Protein AF-R6RCB8-F1 (afdb_monomer_lite)

Sequence (125 aa):
MKTTIGEVLSYFDNQVPNQYSDEEKIRWLNEIEAQIYNDIIKTHRDADKIAFNGYSSDTDINTQMIVPLEYSELYRFWLEKSVHYANGEIDRMNNAMTMFQSYYDNFYAAYNRAHRPIGVHGYRL

pLDDT: mean 93.4, std 11.94, range [35.97, 98.5]

Radius of gyration: 15.23 Å; chains: 1; bounding box: 36×36×36 Å

Secondary structure (DSSP, 8-state):
-EEEHHHHHHHHHHHS-----HHHHHHHHHHHHHHHIIIIITTBTTGGGS------TTS-TTPEEEEEGGGTHHHHHHHHHHHHHHTT-HHHHHHHHHHHHHHHHHHHHHHHHHS-BSS------

Structure (mmCIF, N/CA/C/O backbone):
data_AF-R6RCB8-F1
#
_entry.id   AF-R6RCB8-F1
#
loop_
_atom_site.group_PDB
_atom_site.id
_atom_site.type_symbol
_atom_site.label_atom_id
_atom_site.label_alt_id
_atom_site.label_comp_id
_atom_site.label_asym_id
_atom_site.label_entity_id
_atom_site.label_seq_id
_atom_site.pdbx_PDB_ins_code
_atom_site.Cartn_x
_atom_site.Cartn_y
_atom_site.Cartn_z
_atom_site.occupancy
_atom_site.B_iso_or_equiv
_atom_site.auth_seq_id
_atom_site.auth_comp_id
_atom_site.auth_asym_id
_atom_site.auth_atom_id
_atom_site.pdbx_PDB_model_num
ATOM 1 N N . MET A 1 1 ? 7.270 -14.695 -3.759 1.00 74.31 1 MET A N 1
ATOM 2 C CA . MET A 1 1 ? 5.826 -14.934 -3.502 1.00 74.31 1 MET A CA 1
ATOM 3 C C . MET A 1 1 ? 5.162 -13.571 -3.339 1.00 74.31 1 MET A C 1
ATOM 5 O O . MET A 1 1 ? 5.873 -12.634 -2.996 1.00 74.31 1 MET A O 1
ATOM 9 N N . LYS A 1 2 ? 3.869 -13.415 -3.633 1.00 86.94 2 LYS A N 1
ATOM 10 C CA . LYS A 1 2 ? 3.142 -12.148 -3.435 1.00 86.94 2 LYS A CA 1
ATOM 11 C C . LYS A 1 2 ? 2.030 -12.362 -2.425 1.00 86.94 2 LYS A C 1
ATOM 13 O O . LYS A 1 2 ? 1.469 -13.454 -2.399 1.00 86.94 2 LYS A O 1
ATOM 18 N N . THR A 1 3 ? 1.750 -11.340 -1.626 1.00 94.81 3 THR A N 1
ATOM 19 C CA . THR A 1 3 ? 0.598 -11.361 -0.726 1.00 94.81 3 THR A CA 1
ATOM 20 C C . THR A 1 3 ? -0.669 -10.939 -1.467 1.00 94.81 3 THR A C 1
ATOM 22 O O . THR A 1 3 ? -0.591 -10.316 -2.532 1.00 94.81 3 THR A O 1
ATOM 25 N N . THR A 1 4 ? -1.824 -11.297 -0.923 1.00 97.44 4 THR A N 1
ATOM 26 C CA . THR A 1 4 ? -3.146 -10.913 -1.427 1.00 97.44 4 THR A CA 1
ATOM 27 C C . THR A 1 4 ? -3.772 -9.803 -0.586 1.00 97.44 4 THR A C 1
ATOM 29 O O . THR A 1 4 ? -3.356 -9.573 0.552 1.00 97.44 4 THR A O 1
ATOM 32 N N . ILE A 1 5 ? -4.800 -9.132 -1.115 1.00 97.38 5 ILE A N 1
ATOM 33 C CA . ILE A 1 5 ? -5.578 -8.135 -0.357 1.00 97.38 5 ILE A CA 1
ATOM 34 C C . ILE A 1 5 ? -6.075 -8.740 0.968 1.00 97.38 5 ILE A C 1
ATOM 36 O O . ILE A 1 5 ? -5.918 -8.129 2.022 1.00 97.38 5 ILE A O 1
ATOM 40 N N . GLY A 1 6 ? -6.608 -9.963 0.943 1.00 97.25 6 GLY A N 1
ATOM 41 C CA . GLY A 1 6 ? -7.129 -10.653 2.127 1.00 97.25 6 GLY A CA 1
ATOM 42 C C . GLY A 1 6 ? -6.114 -10.909 3.210 1.00 97.25 6 GLY A C 1
ATOM 43 O O . GLY A 1 6 ? -6.403 -10.706 4.389 1.00 97.25 6 GLY A O 1
ATOM 44 N N . GLU A 1 7 ? -4.924 -11.342 2.813 1.00 97.62 7 GLU A N 1
ATOM 45 C CA . GLU A 1 7 ? -3.820 -11.550 3.740 1.00 97.62 7 GLU A CA 1
ATOM 46 C C . GLU A 1 7 ? -3.386 -10.228 4.373 1.00 97.62 7 GLU A C 1
ATOM 48 O O . GLU A 1 7 ? -3.183 -10.187 5.583 1.00 97.62 7 GLU A O 1
ATOM 53 N N . VAL A 1 8 ? -3.316 -9.141 3.595 1.00 97.75 8 VAL A N 1
ATOM 54 C CA . VAL A 1 8 ? -2.975 -7.804 4.105 1.00 97.75 8 VAL A CA 1
ATOM 55 C C . VAL A 1 8 ? -4.020 -7.305 5.101 1.00 97.75 8 VAL A C 1
ATOM 57 O O . VAL A 1 8 ? -3.644 -6.876 6.192 1.00 97.75 8 VAL A O 1
ATOM 60 N N . LEU A 1 9 ? -5.312 -7.376 4.765 1.00 97.75 9 LEU A N 1
ATOM 61 C CA . LEU A 1 9 ? -6.391 -6.928 5.655 1.00 97.75 9 LEU A CA 1
ATOM 62 C C . LEU A 1 9 ? -6.444 -7.767 6.933 1.00 97.75 9 LEU A C 1
ATOM 64 O O . LEU A 1 9 ? -6.431 -7.216 8.031 1.00 97.75 9 LEU A O 1
ATOM 68 N N . SER A 1 10 ? -6.404 -9.096 6.798 1.00 97.25 10 SER A N 1
ATOM 69 C CA . SER A 1 10 ? -6.413 -10.010 7.945 1.00 97.25 10 SER A CA 1
ATOM 70 C C . SER A 1 10 ? -5.193 -9.792 8.836 1.00 97.25 10 SER A C 1
ATOM 72 O O . SER A 1 10 ? -5.303 -9.806 10.061 1.00 97.25 10 SER A O 1
ATOM 74 N N . TYR A 1 11 ? -4.012 -9.595 8.248 1.00 97.06 11 TYR A N 1
ATOM 75 C CA . TYR A 1 11 ? -2.800 -9.303 9.004 1.00 97.06 11 TYR A CA 1
ATOM 76 C C . TYR A 1 11 ? -2.916 -7.969 9.746 1.00 97.06 11 TYR A C 1
ATOM 78 O O . TYR A 1 11 ? -2.657 -7.919 10.948 1.00 97.06 11 TYR A O 1
ATOM 86 N N . PHE A 1 12 ? -3.362 -6.915 9.063 1.00 97.81 12 PHE A N 1
ATOM 87 C CA . PHE A 1 12 ? -3.551 -5.593 9.649 1.00 97.81 12 PHE A CA 1
ATOM 88 C C . PHE A 1 12 ? -4.541 -5.612 10.821 1.00 97.81 12 PHE A C 1
ATOM 90 O O . PHE A 1 12 ? -4.190 -5.161 11.910 1.00 97.81 12 PHE A O 1
ATOM 97 N N . ASP A 1 13 ? -5.724 -6.200 10.641 1.00 97.25 13 ASP A N 1
ATOM 98 C CA . ASP A 1 13 ? -6.774 -6.225 11.667 1.00 97.25 13 ASP A CA 1
ATOM 99 C C . ASP A 1 13 ? -6.380 -7.027 12.912 1.00 97.25 13 ASP A C 1
ATOM 101 O O . ASP A 1 13 ? -6.791 -6.698 14.024 1.00 97.25 13 ASP A O 1
ATOM 105 N N . ASN A 1 14 ? -5.531 -8.046 12.751 1.00 96.88 14 ASN A N 1
ATOM 106 C CA . ASN A 1 14 ? -4.985 -8.798 13.880 1.00 96.88 14 ASN A CA 1
ATOM 107 C C . ASN A 1 14 ? -3.941 -8.008 14.687 1.00 96.88 14 ASN A C 1
ATOM 109 O O . ASN A 1 14 ? -3.723 -8.315 15.858 1.00 96.88 14 ASN A O 1
ATOM 113 N N . GLN A 1 15 ? -3.254 -7.041 14.073 1.00 93.56 15 GLN A N 1
ATOM 114 C CA . GLN A 1 15 ? -2.185 -6.270 14.721 1.00 93.56 15 GLN A CA 1
ATOM 115 C C . GLN A 1 15 ? -2.670 -4.919 15.255 1.00 93.56 15 GLN A C 1
ATOM 117 O O . GLN A 1 15 ? -2.189 -4.458 16.291 1.00 93.56 15 GLN A O 1
ATOM 122 N N . VAL A 1 16 ? -3.604 -4.279 14.552 1.00 92.12 16 VAL A N 1
ATOM 123 C CA . VAL A 1 16 ? -4.034 -2.904 14.809 1.00 92.12 16 VAL A CA 1
ATOM 124 C C . VAL A 1 16 ? -5.552 -2.880 14.994 1.00 92.12 16 VAL A C 1
ATOM 126 O O . 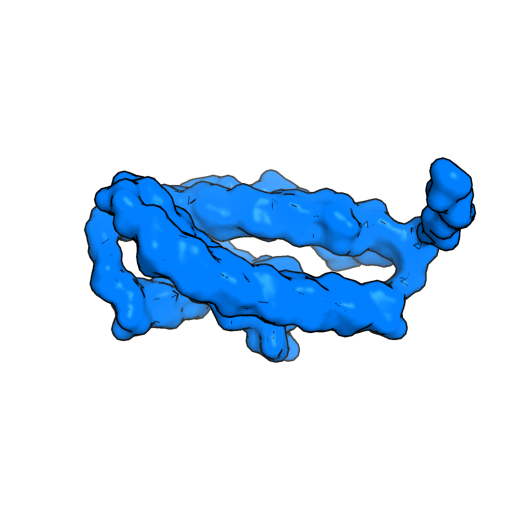VAL A 1 16 ? -6.2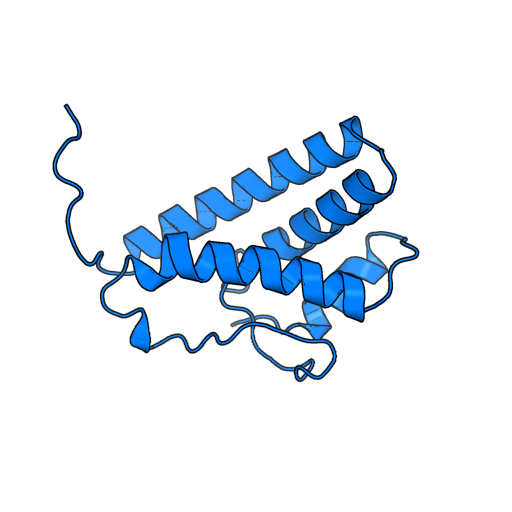95 -2.878 14.010 1.00 92.12 16 VAL A O 1
ATOM 129 N N . PRO A 1 17 ? -6.042 -2.826 16.247 1.00 93.19 17 PRO A N 1
ATOM 130 C CA . PRO A 1 17 ? -7.461 -2.635 16.516 1.00 93.19 17 PRO A CA 1
ATOM 131 C C . PRO A 1 17 ? -7.964 -1.340 15.872 1.00 93.19 17 PRO A C 1
ATOM 133 O O . PRO A 1 17 ? -7.405 -0.266 16.102 1.00 93.19 17 PRO A O 1
ATOM 136 N N . ASN A 1 18 ? -9.016 -1.436 15.065 1.00 96.31 18 ASN A N 1
ATOM 137 C CA . ASN A 1 18 ? -9.565 -0.314 14.313 1.00 96.31 18 ASN A CA 1
ATOM 138 C C . ASN A 1 18 ? -11.076 -0.494 14.076 1.00 96.31 18 ASN A C 1
ATOM 140 O O . ASN A 1 18 ? -11.611 -1.589 14.243 1.00 96.31 18 ASN A O 1
ATOM 144 N N . GLN A 1 19 ? -11.766 0.591 13.721 1.00 96.31 19 GLN A N 1
ATOM 145 C CA . GLN A 1 19 ? -13.220 0.635 13.520 1.00 96.31 19 GLN A CA 1
ATOM 146 C C . GLN A 1 19 ? -13.649 0.713 12.047 1.00 96.31 19 GLN A C 1
ATOM 148 O O . GLN A 1 19 ? -14.835 0.881 11.767 1.00 96.31 19 GLN A O 1
ATOM 153 N N . TYR A 1 20 ? -12.692 0.670 11.121 1.00 97.81 20 TYR A N 1
ATOM 154 C CA . TYR A 1 20 ? -12.940 0.941 9.711 1.00 97.81 20 TYR A CA 1
ATOM 155 C C . TYR A 1 20 ? -13.366 -0.325 8.978 1.00 97.81 20 TYR A C 1
ATOM 157 O O . TYR A 1 20 ? -12.913 -1.432 9.277 1.00 97.81 20 TYR A O 1
ATOM 165 N N . SER A 1 21 ? -14.248 -0.144 8.005 1.00 97.19 21 SER A N 1
ATOM 166 C CA . SER A 1 21 ? -14.737 -1.223 7.153 1.00 97.19 21 SER A CA 1
ATOM 167 C C . SER A 1 21 ? -13.665 -1.714 6.179 1.00 97.19 21 SER A C 1
ATOM 169 O O . SER A 1 21 ? -12.714 -0.998 5.853 1.00 97.19 21 SER A O 1
ATOM 171 N N . ASP A 1 22 ? -13.845 -2.925 5.654 1.00 96.88 22 ASP A N 1
ATOM 172 C CA . ASP A 1 22 ? -12.961 -3.457 4.613 1.00 96.88 22 ASP A CA 1
ATOM 173 C C . ASP A 1 22 ? -13.011 -2.606 3.341 1.00 96.88 22 ASP A C 1
ATOM 175 O O . ASP A 1 22 ? -11.983 -2.405 2.706 1.00 96.88 22 ASP A O 1
ATOM 179 N N . GLU A 1 23 ? -14.163 -2.014 3.010 1.00 97.12 23 GLU A N 1
ATOM 180 C CA . GLU A 1 23 ? -14.293 -1.072 1.892 1.00 97.12 23 GLU A CA 1
ATOM 181 C C . GLU A 1 23 ? -13.376 0.151 2.062 1.00 97.12 23 GLU A C 1
ATOM 183 O O . GLU A 1 23 ? -12.659 0.531 1.132 1.00 97.12 23 GLU A O 1
ATOM 188 N N . GLU A 1 24 ? -13.340 0.749 3.255 1.00 98.06 24 GLU A N 1
ATOM 189 C CA . GLU A 1 24 ? -12.463 1.890 3.539 1.00 98.06 24 GLU A CA 1
ATOM 190 C C . GLU A 1 24 ? -10.986 1.503 3.461 1.00 98.06 24 GLU A C 1
ATOM 192 O O . GLU A 1 24 ? -10.186 2.244 2.879 1.00 98.06 24 GLU A O 1
ATOM 197 N N . LYS A 1 25 ? -10.629 0.328 3.988 1.00 98.06 25 LYS A N 1
ATOM 198 C CA . LYS A 1 25 ? -9.258 -0.191 3.923 1.00 98.06 25 LYS A CA 1
ATOM 199 C C . LYS A 1 25 ? -8.847 -0.505 2.486 1.00 98.06 25 LYS A C 1
ATOM 201 O O . LYS A 1 25 ? -7.750 -0.129 2.083 1.00 98.06 25 LYS A O 1
ATOM 206 N N . ILE A 1 26 ? -9.720 -1.124 1.688 1.00 98.19 26 ILE A N 1
ATOM 207 C CA . ILE A 1 26 ? -9.476 -1.402 0.265 1.00 98.19 26 ILE A CA 1
ATOM 208 C C . ILE A 1 26 ? -9.293 -0.097 -0.509 1.00 98.19 26 ILE A C 1
ATOM 210 O O . ILE A 1 26 ? -8.385 -0.007 -1.334 1.00 98.19 26 ILE A O 1
ATOM 214 N N . ARG A 1 27 ? -10.081 0.944 -0.215 1.00 98.31 27 ARG A N 1
ATOM 215 C CA . ARG A 1 27 ? -9.875 2.273 -0.805 1.00 98.31 27 ARG A CA 1
ATOM 216 C C . ARG A 1 27 ? -8.486 2.826 -0.473 1.00 98.31 27 ARG A C 1
ATOM 218 O O . ARG A 1 27 ? -7.801 3.297 -1.378 1.00 98.31 27 ARG A O 1
ATOM 225 N N . TRP A 1 28 ? -8.035 2.734 0.778 1.00 98.50 28 TRP A N 1
ATOM 226 C CA . TRP A 1 28 ? -6.680 3.164 1.145 1.00 98.50 28 TRP A CA 1
ATOM 227 C C . TRP A 1 28 ? -5.590 2.314 0.484 1.00 98.50 28 TRP A C 1
ATOM 229 O O . TRP A 1 28 ? -4.570 2.864 0.073 1.00 98.50 28 TRP A O 1
ATOM 239 N N . LEU A 1 29 ? -5.791 1.001 0.334 1.00 98.38 29 LEU A N 1
ATOM 240 C CA . LEU A 1 29 ? -4.872 0.134 -0.414 1.00 98.38 29 LEU A CA 1
ATOM 241 C C . LEU A 1 29 ? -4.815 0.515 -1.897 1.00 98.38 29 LEU A C 1
ATOM 243 O O . LEU A 1 29 ? -3.729 0.578 -2.469 1.00 98.38 29 LEU A O 1
ATOM 247 N N . ASN A 1 30 ? -5.959 0.828 -2.504 1.00 98.25 30 ASN A N 1
ATOM 248 C CA . ASN A 1 30 ? -6.027 1.318 -3.876 1.00 98.25 30 ASN A CA 1
ATOM 249 C C . ASN A 1 30 ? -5.210 2.603 -4.063 1.00 98.25 30 ASN A C 1
ATOM 251 O O . ASN A 1 30 ? -4.488 2.721 -5.049 1.00 98.25 30 ASN A O 1
ATOM 255 N N . GLU A 1 31 ? -5.300 3.552 -3.126 1.00 98.06 31 GLU A N 1
ATOM 256 C CA . GLU A 1 31 ? -4.538 4.807 -3.184 1.00 98.06 31 GLU A CA 1
ATOM 257 C C . GLU A 1 31 ? -3.029 4.548 -3.264 1.00 98.06 31 GLU A C 1
ATOM 259 O O . GLU A 1 31 ? -2.357 5.085 -4.150 1.00 98.06 31 GLU A O 1
ATOM 264 N N . ILE A 1 32 ? -2.498 3.688 -2.388 1.00 98.31 32 ILE A N 1
ATOM 265 C CA . ILE A 1 32 ? -1.060 3.406 -2.374 1.00 98.31 32 ILE A CA 1
ATOM 266 C C . ILE A 1 32 ? -0.616 2.530 -3.550 1.00 98.31 32 ILE A C 1
ATOM 268 O O . ILE A 1 32 ? 0.438 2.779 -4.130 1.00 98.31 32 ILE A O 1
ATOM 272 N N . GLU A 1 33 ? -1.410 1.543 -3.964 1.00 97.81 33 GLU A N 1
ATOM 273 C CA . GLU A 1 33 ? -1.096 0.720 -5.140 1.00 97.81 33 GLU A CA 1
ATOM 274 C C . GLU A 1 33 ? -1.108 1.550 -6.422 1.00 97.81 33 GLU A C 1
ATOM 276 O O . GLU A 1 33 ? -0.225 1.391 -7.264 1.00 97.81 33 GLU A O 1
ATOM 281 N N . ALA A 1 34 ? -2.041 2.497 -6.550 1.00 98.00 34 ALA A N 1
ATOM 282 C CA . ALA A 1 34 ? -2.065 3.428 -7.669 1.00 98.00 34 ALA A CA 1
ATOM 283 C C . ALA A 1 34 ? -0.832 4.336 -7.676 1.00 98.00 34 ALA A C 1
ATOM 285 O O . ALA A 1 34 ? -0.264 4.584 -8.744 1.00 98.00 34 ALA A O 1
ATOM 286 N N . GLN A 1 35 ? -0.390 4.810 -6.510 1.00 97.56 35 GLN A N 1
ATOM 287 C CA . GLN A 1 35 ? 0.840 5.588 -6.407 1.00 97.56 35 GLN A CA 1
ATOM 288 C C . GLN A 1 35 ? 2.061 4.748 -6.804 1.00 97.56 35 GLN A C 1
ATOM 290 O O . GLN A 1 35 ? 2.812 5.145 -7.691 1.00 97.56 35 GLN A O 1
ATOM 295 N N . ILE A 1 36 ? 2.213 3.551 -6.236 1.00 97.88 36 ILE A N 1
ATOM 296 C CA . ILE A 1 36 ? 3.295 2.612 -6.568 1.00 97.88 36 ILE A CA 1
ATOM 297 C C . ILE A 1 36 ? 3.299 2.287 -8.064 1.00 97.88 36 ILE A C 1
ATOM 299 O O . ILE A 1 36 ? 4.350 2.298 -8.712 1.00 97.88 36 ILE A O 1
ATOM 303 N N . TYR A 1 37 ? 2.127 2.021 -8.636 1.00 97.75 37 TYR A N 1
ATOM 304 C CA . TYR A 1 37 ? 1.995 1.717 -10.050 1.00 97.75 37 TYR A CA 1
ATOM 305 C C . TYR A 1 37 ? 2.468 2.883 -10.921 1.00 97.75 37 TYR A C 1
ATOM 307 O O . TYR A 1 37 ? 3.221 2.676 -11.872 1.00 97.75 37 TYR A O 1
ATOM 315 N N . ASN A 1 38 ? 2.072 4.114 -10.599 1.00 96.00 38 ASN A N 1
ATOM 316 C CA . ASN A 1 38 ? 2.451 5.281 -11.391 1.00 96.00 38 ASN A CA 1
ATOM 317 C C . ASN A 1 38 ? 3.916 5.691 -11.206 1.00 96.00 38 ASN A C 1
ATOM 319 O O . ASN A 1 38 ? 4.593 5.952 -12.202 1.00 96.00 38 ASN A O 1
ATOM 323 N N . ASP A 1 39 ? 4.405 5.714 -9.970 1.00 95.44 39 ASP A N 1
ATOM 324 C CA . ASP A 1 39 ? 5.720 6.266 -9.637 1.00 95.44 39 ASP A CA 1
ATOM 325 C C . ASP A 1 39 ? 6.847 5.252 -9.881 1.00 95.44 39 ASP A C 1
ATOM 327 O O . ASP A 1 39 ? 7.958 5.619 -10.275 1.00 95.44 39 ASP A O 1
ATOM 331 N N . ILE A 1 40 ? 6.564 3.960 -9.686 1.00 96.00 40 ILE A N 1
ATOM 332 C CA . ILE A 1 40 ? 7.564 2.890 -9.759 1.00 96.00 40 ILE A CA 1
ATOM 333 C C . ILE A 1 40 ? 7.339 2.024 -10.992 1.00 96.00 40 ILE A C 1
ATOM 335 O O . ILE A 1 40 ? 8.246 1.856 -11.800 1.00 96.00 40 ILE A O 1
ATOM 339 N N . ILE A 1 41 ? 6.142 1.473 -11.184 1.00 96.88 41 ILE A N 1
ATOM 340 C CA . ILE A 1 41 ? 5.943 0.458 -12.228 1.00 96.88 41 ILE A CA 1
ATOM 341 C C . ILE A 1 41 ? 5.959 1.086 -13.625 1.00 96.88 41 ILE A C 1
ATOM 343 O O . ILE A 1 41 ? 6.761 0.691 -14.472 1.00 96.88 41 ILE A O 1
ATOM 347 N N . LYS A 1 42 ? 5.143 2.119 -13.862 1.00 95.75 42 LYS A N 1
ATOM 348 C CA . LYS A 1 42 ? 5.005 2.798 -15.165 1.00 95.75 42 LYS A CA 1
ATOM 349 C C . LYS A 1 42 ? 6.258 3.531 -15.634 1.00 95.75 42 LYS A C 1
ATOM 351 O O . LYS A 1 42 ? 6.319 3.927 -16.795 1.00 95.75 42 LYS A O 1
ATOM 356 N N . THR A 1 43 ? 7.254 3.711 -14.773 1.00 95.12 43 THR A N 1
ATOM 357 C CA . THR A 1 43 ? 8.542 4.318 -15.138 1.00 95.12 43 THR A CA 1
ATOM 358 C C . THR A 1 43 ? 9.535 3.299 -15.716 1.00 95.12 43 THR A C 1
ATOM 360 O O . THR A 1 43 ? 10.620 3.681 -16.171 1.00 95.12 43 THR A O 1
ATOM 363 N N . HIS A 1 44 ? 9.156 2.016 -15.785 1.00 96.06 44 HIS A N 1
ATOM 364 C CA . HIS A 1 44 ? 9.984 0.908 -16.262 1.00 96.06 44 HIS A CA 1
ATOM 365 C C . HIS A 1 44 ? 9.433 0.251 -17.530 1.00 96.06 44 HIS A C 1
ATOM 367 O O . HIS A 1 44 ? 8.241 0.287 -17.823 1.00 96.06 44 HIS A O 1
ATOM 373 N N . ARG A 1 45 ? 10.337 -0.314 -18.340 1.00 94.00 45 ARG A N 1
ATOM 374 C CA . ARG A 1 45 ? 10.020 -0.803 -19.695 1.00 94.00 45 ARG A CA 1
ATOM 375 C C . ARG A 1 45 ? 9.049 -1.971 -19.729 1.00 94.00 45 ARG A C 1
ATOM 377 O O . ARG A 1 45 ? 8.498 -2.237 -20.786 1.00 94.00 45 ARG A O 1
ATOM 384 N N . ASP A 1 46 ? 8.906 -2.672 -18.619 1.00 93.12 46 ASP A N 1
ATOM 385 C CA . ASP A 1 46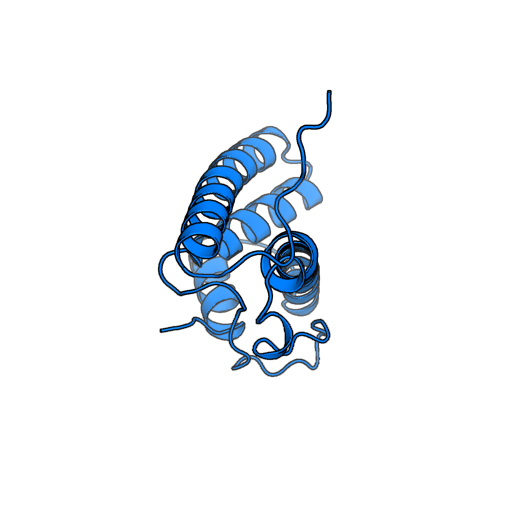 ? 8.055 -3.839 -18.463 1.00 93.12 46 ASP A CA 1
ATOM 386 C C . ASP A 1 46 ? 6.830 -3.574 -17.585 1.00 93.12 46 ASP A C 1
ATOM 388 O O . ASP A 1 46 ? 6.248 -4.501 -17.021 1.00 93.12 46 ASP A O 1
ATOM 392 N N . ALA A 1 47 ? 6.417 -2.306 -17.495 1.00 92.31 47 ALA A N 1
ATOM 393 C CA . ALA A 1 47 ? 5.183 -1.902 -16.832 1.00 92.31 47 ALA A CA 1
ATOM 394 C C . ALA A 1 47 ? 3.948 -2.665 -17.340 1.00 92.31 47 ALA A C 1
ATOM 396 O O . ALA A 1 47 ? 3.023 -2.921 -16.575 1.00 92.31 47 ALA A O 1
ATOM 397 N N . ASP A 1 48 ? 3.941 -3.056 -18.617 1.00 92.12 48 ASP A N 1
ATOM 398 C CA . ASP A 1 48 ? 2.876 -3.820 -19.272 1.00 92.12 48 ASP A CA 1
ATOM 399 C C . ASP A 1 48 ? 2.701 -5.239 -18.707 1.00 92.12 48 ASP A C 1
ATOM 401 O O . ASP A 1 48 ? 1.633 -5.831 -18.855 1.00 92.12 48 ASP A O 1
ATOM 405 N N . LYS A 1 49 ? 3.708 -5.777 -18.007 1.00 92.75 49 LYS A N 1
ATOM 406 C CA . LYS A 1 49 ? 3.613 -7.085 -17.337 1.00 92.75 49 LYS A CA 1
ATOM 407 C C . LYS A 1 49 ? 2.803 -7.048 -16.044 1.00 92.75 49 LYS A C 1
ATOM 409 O O . LYS A 1 49 ? 2.453 -8.105 -15.523 1.00 92.75 49 LYS A O 1
ATOM 414 N N . ILE A 1 50 ? 2.542 -5.861 -15.502 1.00 92.44 50 ILE A N 1
ATOM 415 C CA . ILE A 1 50 ? 1.766 -5.677 -14.278 1.00 92.44 50 ILE A CA 1
ATOM 416 C C . ILE A 1 50 ? 0.444 -5.018 -14.662 1.00 92.44 50 ILE A C 1
ATOM 418 O O . ILE A 1 50 ? 0.385 -3.836 -14.999 1.00 92.44 50 ILE A O 1
ATOM 422 N N . ALA A 1 51 ? -0.628 -5.803 -14.599 1.00 90.19 51 ALA A N 1
ATOM 423 C CA . ALA A 1 51 ? -1.980 -5.303 -14.782 1.00 90.19 51 ALA A CA 1
ATOM 424 C C . ALA A 1 51 ? -2.490 -4.716 -13.461 1.00 90.19 51 ALA A C 1
ATOM 426 O O . ALA A 1 51 ? -2.642 -5.436 -12.477 1.00 90.19 51 ALA A O 1
ATOM 427 N N . PHE A 1 52 ? -2.772 -3.415 -13.453 1.00 94.50 52 PHE A N 1
ATOM 428 C CA . PHE A 1 52 ? -3.413 -2.732 -12.337 1.00 94.50 52 PHE A CA 1
ATOM 429 C C . PHE A 1 52 ? -4.478 -1.776 -12.876 1.00 94.50 52 PHE A C 1
ATOM 431 O O . PHE A 1 52 ? -4.171 -0.866 -13.643 1.00 94.50 52 PHE A O 1
ATOM 438 N N . ASN A 1 53 ? -5.729 -1.996 -12.468 1.00 92.31 53 ASN A N 1
ATOM 439 C CA . ASN A 1 53 ? -6.889 -1.199 -12.885 1.00 92.31 53 ASN A CA 1
ATOM 440 C C . ASN A 1 53 ? -7.574 -0.505 -11.696 1.00 92.31 53 ASN A C 1
ATOM 442 O O . ASN A 1 53 ? -8.697 -0.024 -11.828 1.00 92.31 53 ASN A O 1
ATOM 446 N N . GLY A 1 54 ? -6.898 -0.458 -10.547 1.00 94.62 54 GLY A N 1
ATOM 447 C CA . GLY A 1 54 ? -7.480 -0.018 -9.287 1.00 94.62 54 GLY A CA 1
ATOM 448 C C . GLY A 1 54 ? -8.281 -1.106 -8.575 1.00 94.62 54 GLY A C 1
ATOM 449 O O . GLY A 1 54 ? -8.610 -2.145 -9.153 1.00 94.62 54 GLY A O 1
ATOM 450 N N . TYR A 1 55 ? -8.585 -0.840 -7.308 1.00 94.88 55 TYR A N 1
ATOM 451 C CA . TYR A 1 55 ? -9.433 -1.673 -6.461 1.00 94.88 55 TYR A CA 1
ATOM 452 C C . TYR A 1 55 ? -10.716 -0.955 -6.062 1.00 94.88 55 TYR A C 1
ATOM 454 O O . TYR A 1 55 ? -10.782 0.272 -5.981 1.00 94.88 55 TYR A O 1
ATOM 462 N N . SER A 1 56 ? -11.728 -1.764 -5.791 1.00 94.06 56 SER A N 1
ATOM 463 C CA . SER A 1 56 ? -13.048 -1.381 -5.302 1.00 94.06 56 SER A CA 1
ATOM 464 C C . SER A 1 56 ? -13.504 -2.395 -4.254 1.00 94.06 56 SER A C 1
ATOM 466 O O . SER A 1 56 ? -12.871 -3.439 -4.100 1.00 94.06 56 SER A O 1
ATOM 468 N N . SER A 1 57 ? -14.611 -2.129 -3.566 1.00 88.81 57 SER A N 1
ATOM 469 C CA . SER A 1 57 ? -15.215 -3.080 -2.622 1.00 88.81 57 SER A CA 1
ATOM 470 C C . SER A 1 57 ? -15.538 -4.446 -3.243 1.00 88.81 57 SER A C 1
ATOM 472 O O . SER A 1 57 ? -15.518 -5.445 -2.534 1.00 88.81 57 SER A O 1
ATOM 474 N N . ASP A 1 58 ? -15.761 -4.504 -4.559 1.00 92.62 58 ASP A N 1
ATOM 475 C CA . ASP A 1 58 ? -16.036 -5.743 -5.295 1.00 92.62 58 ASP A CA 1
ATOM 476 C C . ASP A 1 58 ? -14.764 -6.473 -5.779 1.00 92.62 58 ASP A C 1
ATOM 478 O O . ASP A 1 58 ? -14.847 -7.506 -6.448 1.00 92.62 58 ASP A O 1
ATOM 482 N N . THR A 1 59 ? -13.568 -5.943 -5.501 1.00 94.69 59 THR A N 1
ATOM 483 C CA . THR A 1 59 ? -12.308 -6.582 -5.903 1.00 94.69 59 THR A CA 1
ATOM 484 C C . THR A 1 59 ? -12.102 -7.896 -5.148 1.00 94.69 59 THR A C 1
ATOM 486 O O . THR A 1 59 ? -12.220 -7.944 -3.927 1.00 94.69 59 THR A O 1
ATOM 489 N N . ASP A 1 60 ? -11.745 -8.964 -5.875 1.00 95.56 60 ASP A N 1
ATOM 490 C CA . ASP A 1 60 ? -11.476 -10.277 -5.280 1.00 95.56 60 ASP A CA 1
ATOM 491 C C . ASP A 1 60 ? -10.374 -10.170 -4.220 1.00 95.56 60 ASP A C 1
ATOM 493 O O . ASP A 1 60 ? -9.272 -9.683 -4.483 1.00 95.56 60 ASP A O 1
ATOM 497 N N . ILE A 1 61 ? -10.670 -10.677 -3.030 1.00 95.06 61 ILE A N 1
ATOM 498 C CA . ILE A 1 61 ? -9.788 -10.686 -1.870 1.00 95.06 61 ILE A CA 1
ATOM 499 C C . ILE A 1 61 ? -8.479 -11.456 -2.123 1.00 95.06 61 ILE A C 1
ATOM 501 O O . ILE A 1 61 ? -7.460 -11.178 -1.493 1.00 95.06 61 ILE A O 1
ATOM 505 N N . ASN A 1 62 ? -8.479 -12.382 -3.087 1.00 96.69 62 ASN A N 1
ATOM 506 C CA . ASN A 1 62 ? -7.304 -13.139 -3.522 1.00 96.69 62 ASN A CA 1
ATOM 507 C C . ASN A 1 62 ? -6.444 -12.387 -4.550 1.00 96.69 62 ASN A C 1
ATOM 509 O O . ASN A 1 62 ? -5.437 -12.923 -5.022 1.00 96.69 62 ASN A O 1
ATOM 513 N N . THR A 1 63 ? -6.821 -11.159 -4.920 1.00 96.38 63 THR A N 1
ATOM 514 C CA . THR A 1 63 ? -6.027 -10.325 -5.825 1.00 96.38 63 THR A CA 1
ATOM 515 C C . THR A 1 63 ? -4.653 -10.090 -5.214 1.00 96.38 63 THR A C 1
ATOM 517 O O . THR A 1 63 ? -4.532 -9.692 -4.055 1.00 96.38 63 THR A O 1
ATOM 520 N N . GLN A 1 64 ? -3.610 -10.368 -5.994 1.00 96.62 64 GLN A N 1
ATOM 521 C CA . GLN A 1 64 ? -2.231 -10.194 -5.558 1.00 96.62 64 GLN A CA 1
ATOM 522 C C . GLN A 1 64 ? -1.829 -8.726 -5.591 1.00 96.62 64 GLN A C 1
ATOM 524 O O . GLN A 1 64 ? -2.041 -8.043 -6.592 1.00 96.62 64 GLN A O 1
ATOM 529 N N . MET A 1 65 ? -1.146 -8.294 -4.538 1.00 96.81 65 MET A N 1
ATOM 530 C CA . MET A 1 65 ? -0.598 -6.948 -4.447 1.00 96.81 65 MET A CA 1
ATOM 531 C C . MET A 1 65 ? 0.542 -6.737 -5.464 1.00 96.81 65 MET A C 1
ATOM 533 O O . MET A 1 65 ? 1.233 -7.684 -5.881 1.00 96.81 65 MET A O 1
ATOM 537 N N . ILE A 1 66 ? 0.793 -5.490 -5.874 1.00 96.94 66 ILE A N 1
ATOM 538 C CA . ILE A 1 66 ? 1.904 -5.180 -6.792 1.00 96.94 66 ILE A CA 1
ATOM 539 C C . ILE A 1 66 ? 3.241 -5.520 -6.127 1.00 96.94 66 ILE A C 1
ATOM 541 O O . ILE A 1 66 ? 4.106 -6.136 -6.764 1.00 96.94 66 ILE A O 1
ATOM 545 N N . VAL A 1 67 ? 3.388 -5.153 -4.855 1.00 96.56 67 VAL A N 1
ATOM 546 C CA . VAL A 1 67 ? 4.639 -5.258 -4.104 1.00 96.56 67 VAL A CA 1
ATOM 547 C C . VAL A 1 67 ? 4.917 -6.715 -3.696 1.00 96.56 67 VAL A C 1
ATOM 549 O O . VAL A 1 67 ? 4.023 -7.407 -3.202 1.00 96.56 67 VAL A O 1
ATOM 552 N N . PRO A 1 68 ? 6.154 -7.210 -3.886 1.00 95.44 68 PRO A N 1
ATOM 553 C CA . PRO A 1 68 ? 6.579 -8.524 -3.408 1.00 95.44 68 PRO A CA 1
ATOM 554 C C . PRO A 1 68 ? 6.477 -8.681 -1.883 1.00 95.44 68 PRO A C 1
ATOM 556 O O . PRO A 1 68 ? 6.568 -7.704 -1.141 1.00 95.44 68 PRO A O 1
ATOM 559 N N . LEU A 1 69 ? 6.349 -9.924 -1.407 1.00 94.69 69 LEU A N 1
ATOM 560 C CA . LEU A 1 69 ? 6.209 -10.247 0.021 1.00 94.69 69 LEU A CA 1
ATOM 561 C C . LEU A 1 69 ? 7.328 -9.652 0.895 1.00 94.69 69 LEU A C 1
ATOM 563 O O . LEU A 1 69 ? 7.089 -9.265 2.031 1.00 94.69 69 LEU A O 1
ATOM 567 N N . GLU A 1 70 ? 8.546 -9.539 0.368 1.00 95.31 70 GLU A N 1
ATOM 568 C CA . GLU A 1 70 ? 9.712 -9.020 1.093 1.00 95.31 70 GLU A CA 1
ATOM 569 C C . GLU A 1 70 ? 9.548 -7.550 1.519 1.00 95.31 70 GLU A C 1
ATOM 571 O O . GLU A 1 70 ? 10.237 -7.087 2.427 1.00 95.31 70 GLU A O 1
ATOM 576 N N . TYR A 1 71 ? 8.632 -6.824 0.872 1.00 96.75 71 TYR A N 1
ATOM 577 C CA . TYR A 1 71 ? 8.339 -5.417 1.143 1.00 96.75 71 TYR A CA 1
ATOM 578 C C . TYR A 1 71 ? 6.858 -5.168 1.466 1.00 96.75 71 TYR A C 1
ATOM 580 O O . TYR A 1 71 ? 6.467 -4.018 1.652 1.00 96.75 71 TYR A O 1
ATOM 588 N N . SER A 1 72 ? 6.024 -6.211 1.559 1.00 96.44 72 SER A N 1
ATOM 589 C CA . SER A 1 72 ? 4.571 -6.061 1.729 1.00 96.44 72 SER A CA 1
ATOM 590 C C . SER A 1 72 ? 4.162 -5.438 3.065 1.00 96.44 72 SER A C 1
ATOM 592 O O . SER A 1 72 ? 3.045 -4.943 3.189 1.00 96.44 72 SER A O 1
ATOM 594 N N . GLU A 1 73 ? 5.066 -5.399 4.047 1.00 96.69 73 GLU A N 1
ATOM 595 C CA . GLU A 1 73 ? 4.851 -4.723 5.332 1.00 96.69 73 GLU A CA 1
ATOM 596 C C . GLU A 1 73 ? 4.508 -3.230 5.163 1.00 96.69 73 GLU A C 1
ATOM 598 O O . GLU A 1 73 ? 3.825 -2.649 6.009 1.00 96.69 73 GLU A O 1
ATOM 603 N N . LEU A 1 74 ? 4.893 -2.608 4.036 1.00 97.88 74 LEU A N 1
ATOM 604 C CA . LEU A 1 74 ? 4.488 -1.236 3.720 1.00 97.88 74 LEU A CA 1
ATOM 605 C C . LEU A 1 74 ? 2.967 -1.057 3.716 1.00 97.88 74 LEU A C 1
ATOM 607 O O . LEU A 1 74 ? 2.486 0.002 4.111 1.00 97.88 74 LEU A O 1
ATOM 611 N N . TYR A 1 75 ? 2.197 -2.081 3.333 1.00 98.25 75 TYR A N 1
ATOM 612 C CA . TYR A 1 75 ? 0.740 -1.981 3.327 1.00 98.25 75 TYR A CA 1
ATOM 613 C C . TYR A 1 75 ? 0.173 -1.889 4.744 1.00 98.25 75 TYR A C 1
ATOM 615 O O . TYR A 1 75 ? -0.745 -1.103 4.972 1.00 98.25 75 TYR A O 1
ATOM 623 N N . ARG A 1 76 ? 0.756 -2.611 5.714 1.00 97.62 76 ARG A N 1
ATOM 624 C CA . ARG A 1 76 ? 0.354 -2.504 7.123 1.00 97.62 76 ARG A CA 1
ATOM 625 C C . ARG A 1 76 ? 0.577 -1.086 7.637 1.00 97.62 76 ARG A C 1
ATOM 627 O O . ARG A 1 76 ? -0.339 -0.494 8.196 1.00 97.62 76 ARG A O 1
ATOM 634 N N . PHE A 1 77 ? 1.765 -0.523 7.405 1.00 98.31 77 PHE A N 1
ATOM 635 C CA . PHE A 1 77 ? 2.084 0.837 7.848 1.00 98.31 77 PHE A CA 1
ATOM 636 C C . PHE A 1 77 ? 1.263 1.906 7.128 1.00 98.31 77 PHE A C 1
ATOM 638 O O . PHE A 1 77 ? 0.914 2.911 7.742 1.00 98.31 77 PHE A O 1
ATOM 645 N N . TRP A 1 78 ? 0.914 1.695 5.857 1.00 98.50 78 TRP A N 1
ATOM 646 C CA . TRP A 1 78 ? 0.007 2.590 5.141 1.00 98.50 78 TRP A CA 1
ATOM 647 C C . TRP A 1 78 ? -1.399 2.582 5.749 1.00 98.50 78 TRP A C 1
ATOM 649 O O . TRP A 1 78 ? -1.959 3.647 6.005 1.00 98.50 78 TRP A O 1
ATOM 659 N N . LEU A 1 79 ? -1.950 1.399 6.037 1.00 98.50 79 LEU A N 1
ATOM 660 C CA . LEU A 1 79 ? -3.246 1.260 6.706 1.00 98.50 79 LEU A CA 1
ATOM 661 C C . LEU A 1 79 ? -3.222 1.852 8.121 1.00 98.50 79 LEU A C 1
ATOM 663 O O . LEU A 1 79 ? -4.114 2.618 8.477 1.00 98.50 79 LEU A O 1
ATOM 667 N N . GLU A 1 80 ? -2.170 1.583 8.895 1.00 98.31 80 GLU A N 1
ATOM 668 C CA . GLU A 1 80 ? -1.959 2.141 10.237 1.00 98.31 80 GLU A CA 1
ATOM 669 C C . GLU A 1 80 ? -1.900 3.676 10.193 1.00 98.31 80 GLU A C 1
ATOM 671 O O . GLU A 1 80 ? -2.622 4.360 10.923 1.00 98.31 80 GLU A O 1
ATOM 676 N N . LYS A 1 81 ? -1.130 4.239 9.254 1.00 98.19 81 LYS A N 1
ATOM 677 C CA . LYS A 1 81 ? -1.087 5.683 8.988 1.00 98.19 81 LYS A CA 1
ATOM 678 C C . LYS A 1 81 ? -2.469 6.234 8.631 1.00 98.19 81 LYS A C 1
ATOM 680 O O . LYS A 1 81 ? -2.823 7.312 9.105 1.00 98.19 81 LYS A O 1
ATOM 685 N N . SER A 1 82 ? -3.245 5.536 7.805 1.00 98.25 82 SER A N 1
ATOM 686 C CA . SER A 1 82 ? -4.573 5.991 7.376 1.00 98.25 82 SER A CA 1
ATOM 687 C C . SER A 1 82 ? -5.583 5.987 8.521 1.00 98.25 82 SER A C 1
ATOM 689 O O . SER A 1 82 ? -6.317 6.963 8.674 1.00 98.25 82 SER A O 1
ATOM 691 N N . VAL A 1 83 ? -5.546 4.969 9.385 1.00 98.25 83 VAL A N 1
ATOM 692 C CA . VAL A 1 83 ? -6.331 4.913 10.628 1.00 98.25 83 VAL A CA 1
ATOM 693 C C . VAL A 1 83 ? -5.975 6.070 11.556 1.00 98.25 83 VAL A C 1
ATOM 695 O O . VAL A 1 83 ? -6.859 6.810 11.984 1.00 98.25 83 VAL A O 1
ATOM 698 N N . HIS A 1 84 ? -4.688 6.283 11.839 1.00 97.69 84 HIS A N 1
ATOM 699 C CA . HIS A 1 84 ? -4.265 7.370 12.725 1.00 97.69 84 HIS A CA 1
ATOM 700 C C . HIS A 1 84 ? -4.607 8.747 12.159 1.00 97.69 84 HIS A C 1
ATOM 702 O O . HIS A 1 84 ? -5.064 9.614 12.900 1.00 97.69 84 HIS A O 1
ATOM 708 N N . TYR A 1 85 ? -4.445 8.943 10.849 1.00 97.56 85 TYR A N 1
ATOM 709 C CA . TYR A 1 85 ? -4.845 10.180 10.187 1.00 97.56 85 TYR A CA 1
ATOM 710 C C . TYR A 1 85 ? -6.350 10.434 10.324 1.00 97.56 85 TYR A C 1
ATOM 712 O O . TYR A 1 85 ? -6.754 11.525 10.724 1.00 97.56 85 TYR A O 1
ATOM 720 N N . ALA A 1 86 ? -7.178 9.423 10.053 1.00 97.38 86 ALA A N 1
ATOM 721 C CA . ALA A 1 86 ? -8.630 9.534 10.150 1.00 97.38 86 ALA A CA 1
ATOM 722 C C . ALA A 1 86 ? -9.124 9.713 11.603 1.00 97.38 86 ALA A C 1
ATOM 724 O O . ALA A 1 86 ? -10.141 10.369 11.821 1.00 97.38 86 ALA A O 1
ATOM 725 N N . ASN A 1 87 ? -8.373 9.218 12.592 1.00 96.88 87 ASN A N 1
ATOM 726 C CA . ASN A 1 87 ? -8.612 9.450 14.022 1.00 96.88 87 ASN A CA 1
ATOM 727 C C . ASN A 1 87 ? -8.029 10.781 14.550 1.00 96.88 87 ASN A C 1
ATOM 729 O O . ASN A 1 87 ? -8.243 11.118 15.713 1.00 96.88 87 ASN A O 1
ATOM 733 N N . GLY A 1 88 ? -7.282 11.538 13.738 1.00 97.25 88 GLY A N 1
ATOM 734 C CA . GLY A 1 88 ? -6.617 12.780 14.160 1.00 97.25 88 GLY A CA 1
ATOM 735 C C . GLY A 1 88 ? -5.377 12.579 15.047 1.00 97.25 88 GLY A C 1
ATOM 736 O O . GLY A 1 88 ? -4.894 13.527 15.665 1.00 97.25 88 GLY A O 1
ATOM 737 N N . GLU A 1 89 ? -4.832 11.364 15.111 1.00 97.19 89 GLU A N 1
ATOM 738 C CA . GLU A 1 89 ? -3.668 10.993 15.924 1.00 97.19 89 GLU A CA 1
ATOM 739 C C . GLU A 1 89 ? -2.348 11.294 15.185 1.00 97.19 89 GLU A C 1
ATOM 741 O O . GLU A 1 89 ? -1.636 10.390 14.742 1.00 97.19 89 GLU A O 1
ATOM 746 N N . ILE A 1 90 ? -2.009 12.579 15.046 1.00 96.50 90 ILE A N 1
ATOM 747 C CA . ILE A 1 90 ? -0.891 13.047 14.200 1.00 96.50 90 ILE A CA 1
ATOM 748 C C . ILE A 1 90 ? 0.466 12.424 14.563 1.00 96.50 90 ILE A C 1
ATOM 750 O O . ILE A 1 90 ? 1.203 12.015 13.668 1.00 96.50 90 ILE A O 1
ATOM 754 N N . ASP A 1 91 ? 0.801 12.292 15.848 1.00 98.06 91 ASP A N 1
ATOM 755 C CA . ASP A 1 91 ? 2.096 11.726 16.255 1.00 98.06 91 ASP A CA 1
ATOM 756 C C . ASP A 1 91 ? 2.234 10.251 15.854 1.00 98.06 91 ASP A C 1
ATOM 758 O O . ASP A 1 91 ? 3.273 9.822 15.349 1.00 98.06 91 ASP A O 1
ATOM 762 N N . ARG A 1 92 ? 1.163 9.467 16.015 1.00 96.69 92 ARG A N 1
ATOM 763 C CA . ARG A 1 92 ? 1.145 8.054 15.613 1.00 96.69 92 ARG A CA 1
ATOM 764 C C . ARG A 1 92 ? 1.142 7.903 14.100 1.00 96.69 92 ARG A C 1
ATOM 766 O O . ARG A 1 92 ? 1.868 7.065 13.571 1.00 96.69 92 ARG A O 1
ATOM 773 N N . MET A 1 93 ? 0.404 8.769 13.406 1.00 97.88 93 MET A N 1
ATOM 774 C CA . MET A 1 93 ? 0.442 8.859 11.951 1.00 97.88 93 MET A CA 1
ATOM 775 C C . MET A 1 93 ? 1.873 9.113 11.450 1.00 97.88 93 MET A C 1
ATOM 777 O O . MET A 1 93 ? 2.326 8.418 10.544 1.00 97.88 93 MET A O 1
ATOM 781 N N . ASN A 1 94 ? 2.605 10.057 12.050 1.00 97.94 94 ASN A N 1
ATOM 782 C CA . ASN A 1 94 ? 3.989 10.362 11.672 1.00 97.94 94 ASN A CA 1
ATOM 783 C C . ASN A 1 94 ? 4.936 9.175 11.913 1.00 97.94 94 ASN A C 1
ATOM 785 O O . ASN A 1 94 ? 5.797 8.888 11.075 1.00 97.94 94 ASN A O 1
ATOM 789 N N . ASN A 1 95 ? 4.757 8.452 13.022 1.00 97.31 95 ASN A N 1
ATOM 790 C CA . ASN A 1 95 ? 5.539 7.250 13.316 1.00 97.31 95 ASN A CA 1
ATOM 791 C C . ASN A 1 95 ? 5.295 6.150 12.270 1.00 97.31 95 ASN A C 1
ATOM 793 O O . ASN A 1 95 ? 6.252 5.611 11.710 1.00 97.31 95 ASN A O 1
ATOM 797 N N . ALA A 1 96 ? 4.028 5.864 11.953 1.00 97.81 96 ALA A N 1
ATOM 798 C CA . ALA A 1 96 ? 3.662 4.890 10.925 1.00 97.81 96 ALA A CA 1
ATOM 799 C C . ALA A 1 96 ? 4.185 5.306 9.539 1.00 97.81 96 ALA A C 1
ATOM 801 O O . ALA A 1 96 ? 4.757 4.487 8.821 1.00 97.81 96 ALA A O 1
ATOM 802 N N . MET A 1 97 ? 4.083 6.594 9.194 1.00 98.12 97 MET A N 1
ATOM 803 C CA . MET A 1 97 ? 4.589 7.134 7.928 1.00 98.12 97 MET A CA 1
ATOM 804 C C . MET A 1 97 ? 6.113 6.994 7.798 1.00 98.12 97 MET A C 1
ATOM 806 O O . MET A 1 97 ? 6.614 6.691 6.718 1.00 98.12 97 MET A O 1
ATOM 810 N N . THR A 1 98 ? 6.857 7.162 8.895 1.00 98.38 98 THR A N 1
ATOM 811 C CA . THR A 1 98 ? 8.319 6.976 8.905 1.00 98.38 98 THR A CA 1
ATOM 812 C C . THR A 1 98 ? 8.695 5.535 8.557 1.00 98.38 98 THR A C 1
ATOM 814 O O . THR A 1 98 ? 9.581 5.300 7.732 1.00 98.38 98 THR A O 1
ATOM 817 N N . MET A 1 99 ? 7.992 4.559 9.139 1.00 97.81 99 MET A N 1
ATOM 818 C CA . MET A 1 99 ? 8.215 3.144 8.836 1.00 97.81 99 MET A CA 1
ATOM 819 C C . MET A 1 99 ? 7.797 2.803 7.407 1.00 97.81 99 MET A C 1
ATOM 821 O O . MET A 1 99 ? 8.562 2.164 6.685 1.00 97.81 99 MET A O 1
ATOM 825 N N . PHE A 1 100 ? 6.630 3.285 6.974 1.00 98.44 100 PHE A N 1
ATOM 826 C CA . PHE A 1 100 ? 6.160 3.147 5.599 1.00 98.44 100 PHE A CA 1
ATOM 827 C C . PHE A 1 100 ? 7.215 3.632 4.593 1.00 98.44 100 PHE A C 1
ATOM 829 O O . PHE A 1 100 ? 7.568 2.884 3.681 1.00 98.44 100 PHE A O 1
ATOM 836 N N . GLN A 1 101 ? 7.772 4.832 4.794 1.00 97.94 101 GLN A N 1
ATOM 837 C CA . GLN A 1 101 ? 8.766 5.411 3.888 1.00 97.94 101 GLN A CA 1
ATOM 838 C C . GLN A 1 101 ? 10.003 4.516 3.758 1.00 97.94 101 GLN A C 1
ATOM 840 O O . GLN A 1 101 ? 10.491 4.301 2.652 1.00 97.94 101 GLN A O 1
ATOM 845 N N . SER A 1 102 ? 10.469 3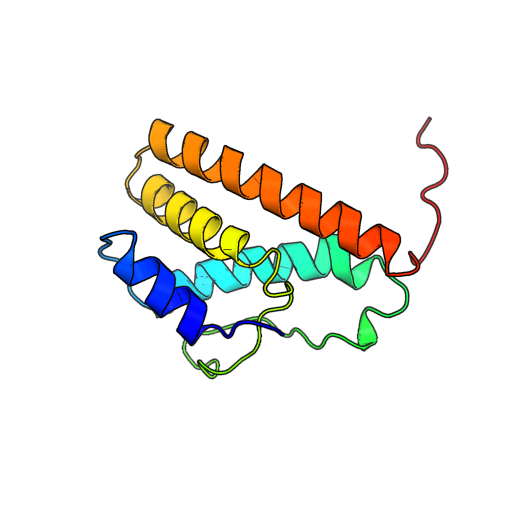.923 4.862 1.00 97.88 102 SER A N 1
ATOM 846 C CA . SER A 1 102 ? 11.609 3.001 4.832 1.00 97.88 102 SER A CA 1
ATOM 847 C C . SER A 1 102 ? 11.351 1.779 3.940 1.00 97.88 102 SER A C 1
ATOM 849 O O . SER A 1 102 ? 12.194 1.434 3.109 1.00 97.88 102 SER A O 1
ATOM 851 N N . TYR A 1 103 ? 10.186 1.134 4.059 1.00 97.69 103 TYR A N 1
ATOM 852 C CA . TYR A 1 103 ? 9.840 -0.008 3.203 1.00 97.69 103 TYR A CA 1
ATOM 853 C C . TYR A 1 103 ? 9.587 0.406 1.751 1.00 97.69 103 TYR A C 1
ATOM 855 O O . TYR A 1 103 ? 10.011 -0.306 0.838 1.00 97.69 103 TYR A O 1
ATOM 863 N N . TYR A 1 104 ? 8.951 1.559 1.534 1.00 98.06 104 TYR A N 1
ATOM 864 C CA . TYR A 1 104 ? 8.713 2.114 0.204 1.00 98.06 104 TYR A CA 1
ATOM 865 C C . TYR A 1 104 ? 10.030 2.387 -0.536 1.00 98.06 104 TYR A C 1
ATOM 867 O O . TYR A 1 104 ? 10.211 1.925 -1.662 1.00 98.06 104 TYR A O 1
ATOM 875 N N . ASP A 1 105 ? 10.986 3.054 0.114 1.00 97.62 105 ASP A N 1
ATOM 876 C CA . ASP A 1 105 ? 12.299 3.363 -0.465 1.00 97.62 105 ASP A CA 1
ATOM 877 C C . ASP A 1 105 ? 13.101 2.091 -0.760 1.00 97.62 105 ASP A C 1
ATOM 879 O O . ASP A 1 105 ? 13.750 1.977 -1.806 1.00 97.62 105 ASP A O 1
ATOM 883 N N . ASN A 1 106 ? 13.018 1.097 0.128 1.00 97.69 106 ASN A N 1
ATOM 884 C CA . ASN A 1 106 ? 13.641 -0.206 -0.082 1.00 97.69 106 ASN A CA 1
ATOM 885 C C . ASN A 1 106 ? 13.048 -0.935 -1.294 1.00 97.69 106 ASN A C 1
ATOM 887 O O . ASN A 1 106 ? 13.809 -1.474 -2.107 1.00 97.69 106 ASN A O 1
ATOM 891 N N . PHE A 1 107 ? 11.719 -0.925 -1.446 1.00 97.81 107 PHE A N 1
ATOM 892 C CA . PHE A 1 107 ? 11.048 -1.492 -2.613 1.00 97.81 107 PHE A CA 1
ATOM 893 C C . PHE A 1 107 ? 11.432 -0.743 -3.891 1.00 97.81 107 PHE A C 1
ATOM 895 O O . PHE A 1 107 ? 11.843 -1.376 -4.861 1.00 97.81 107 PHE A O 1
ATOM 902 N N 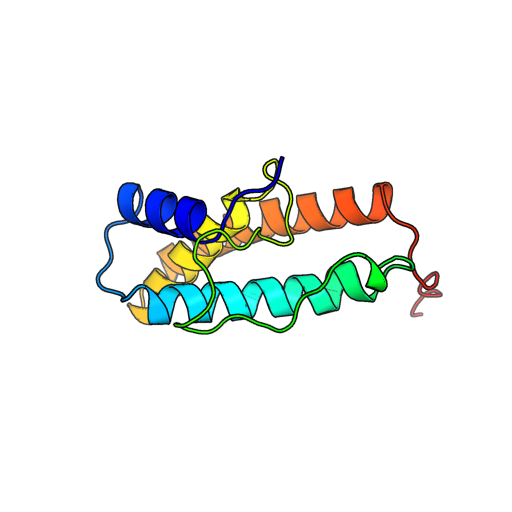. TYR A 1 108 ? 11.392 0.591 -3.881 1.00 96.94 108 TYR A N 1
ATOM 903 C CA . TYR A 1 108 ? 11.806 1.425 -5.009 1.00 96.94 108 TYR A CA 1
ATOM 904 C C . TYR A 1 108 ? 13.243 1.115 -5.451 1.00 96.94 108 TYR A C 1
ATOM 906 O O . TYR A 1 108 ? 13.506 0.865 -6.630 1.00 96.94 108 TYR A O 1
ATOM 914 N N . ALA A 1 109 ? 14.187 1.065 -4.508 1.00 96.75 109 ALA A N 1
ATOM 915 C CA . ALA A 1 109 ? 15.577 0.732 -4.798 1.00 96.75 109 ALA A CA 1
ATOM 916 C C . ALA A 1 109 ? 15.728 -0.696 -5.346 1.00 96.75 109 ALA A C 1
ATOM 918 O O . ALA A 1 109 ? 16.501 -0.923 -6.279 1.00 96.75 109 ALA A O 1
ATOM 919 N N . ALA A 1 110 ? 14.999 -1.669 -4.794 1.00 96.75 110 ALA A N 1
ATOM 920 C CA . ALA A 1 110 ? 15.013 -3.044 -5.282 1.00 96.75 110 ALA A CA 1
ATOM 921 C C . ALA A 1 110 ? 14.427 -3.166 -6.693 1.00 96.75 110 ALA A C 1
ATOM 923 O O . ALA A 1 110 ? 15.029 -3.825 -7.544 1.00 96.75 110 ALA A O 1
ATOM 924 N N . TYR A 1 111 ? 13.314 -2.484 -6.961 1.00 96.50 111 TYR A N 1
ATOM 925 C CA . TYR A 1 111 ? 12.656 -2.488 -8.259 1.00 96.50 111 TYR A CA 1
ATOM 926 C C . TYR A 1 111 ? 13.567 -1.894 -9.339 1.00 96.50 111 TYR A C 1
ATOM 928 O O . TYR A 1 111 ? 13.811 -2.563 -10.341 1.00 96.50 111 TYR A O 1
ATOM 936 N N . ASN A 1 112 ? 14.182 -0.733 -9.082 1.00 95.31 112 ASN A N 1
ATOM 937 C CA . ASN A 1 112 ? 15.145 -0.095 -9.993 1.00 95.31 112 ASN A CA 1
ATOM 938 C C . ASN A 1 112 ? 16.383 -0.958 -10.291 1.00 95.31 112 ASN A C 1
ATOM 940 O O . ASN A 1 112 ? 16.948 -0.878 -11.379 1.00 95.31 112 ASN A O 1
ATOM 944 N N . ARG A 1 113 ? 16.846 -1.771 -9.330 1.00 95.94 113 ARG A N 1
ATOM 945 C CA . ARG A 1 113 ? 17.969 -2.701 -9.557 1.00 95.94 113 ARG A CA 1
ATOM 946 C C . ARG A 1 113 ? 17.575 -3.879 -10.445 1.00 95.94 113 ARG A C 1
ATOM 948 O O . ARG A 1 113 ? 18.416 -4.389 -11.179 1.00 95.94 113 ARG A O 1
ATOM 955 N N . ALA A 1 114 ? 16.328 -4.332 -10.339 1.00 95.44 114 ALA A N 1
ATOM 956 C CA . ALA A 1 114 ? 15.835 -5.517 -11.032 1.00 95.44 114 ALA A CA 1
ATOM 957 C C . ALA A 1 114 ? 15.208 -5.213 -12.405 1.00 95.44 114 ALA A C 1
ATOM 959 O O . ALA A 1 114 ? 15.173 -6.097 -13.260 1.00 95.44 114 ALA A O 1
ATOM 960 N N . HIS A 1 115 ? 14.739 -3.984 -12.635 1.00 94.88 115 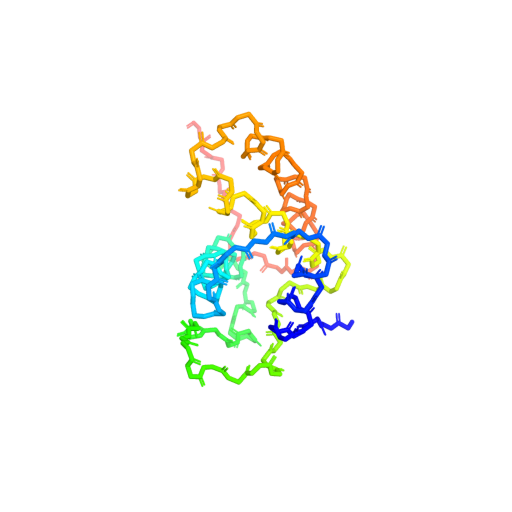HIS A N 1
ATOM 961 C CA . HIS A 1 115 ? 13.959 -3.609 -13.815 1.00 94.88 115 HIS A CA 1
ATOM 962 C C . HIS A 1 115 ? 14.639 -2.474 -14.577 1.00 94.88 115 HIS A C 1
ATOM 964 O O . HIS A 1 115 ? 15.300 -1.608 -14.007 1.00 94.88 115 HIS A O 1
ATOM 970 N N . ARG A 1 116 ? 14.472 -2.452 -15.902 1.00 93.75 116 ARG A N 1
ATOM 971 C CA . ARG A 1 116 ? 15.084 -1.420 -16.746 1.00 93.75 116 ARG A CA 1
ATOM 972 C C . ARG A 1 116 ? 14.172 -0.189 -16.833 1.00 93.75 116 ARG A C 1
ATOM 974 O O . ARG A 1 116 ? 13.070 -0.321 -17.371 1.00 93.75 116 ARG A O 1
ATOM 981 N N . PRO A 1 117 ? 14.624 1.011 -16.429 1.00 93.25 117 PRO A N 1
ATOM 982 C CA . PRO A 1 117 ? 13.830 2.229 -16.570 1.00 93.25 117 PRO A CA 1
ATOM 983 C C . PRO A 1 117 ? 13.604 2.596 -18.050 1.00 93.25 117 PRO A C 1
ATOM 985 O O . PRO A 1 117 ? 14.411 2.264 -18.934 1.00 93.25 117 PRO A O 1
ATOM 988 N N . ILE A 1 118 ? 12.496 3.285 -18.343 1.00 89.44 118 ILE A N 1
ATOM 989 C CA . ILE A 1 118 ? 12.132 3.719 -19.707 1.00 89.44 118 ILE A CA 1
ATOM 990 C C . ILE A 1 118 ? 13.163 4.720 -20.256 1.00 89.44 118 ILE A C 1
ATOM 992 O O . ILE A 1 118 ? 13.533 4.629 -21.430 1.00 89.44 118 ILE A O 1
ATOM 996 N N . GLY A 1 119 ? 13.734 5.574 -19.400 1.00 76.69 119 GLY A N 1
ATOM 997 C CA . GLY A 1 119 ? 14.838 6.470 -19.743 1.00 76.69 119 GLY A CA 1
ATOM 998 C C . GLY A 1 119 ? 15.651 6.906 -18.524 1.00 76.69 119 GLY A C 1
ATOM 999 O O . GLY A 1 119 ? 15.141 6.949 -17.409 1.00 76.69 119 GLY A O 1
ATOM 1000 N N . VAL A 1 120 ? 16.928 7.231 -18.748 1.00 52.25 120 VAL A N 1
ATOM 1001 C CA . VAL A 1 120 ? 17.754 7.954 -17.772 1.00 52.25 120 VAL A CA 1
ATOM 1002 C C . VAL A 1 120 ? 17.124 9.338 -17.638 1.00 52.25 120 VAL A C 1
ATOM 1004 O O . VAL A 1 120 ? 17.024 10.041 -18.645 1.00 52.25 120 VAL A O 1
ATOM 1007 N N . HIS A 1 121 ? 16.671 9.740 -16.448 1.00 46.59 121 HIS A N 1
ATOM 1008 C CA . HIS A 1 121 ? 16.406 11.157 -16.216 1.00 46.59 121 HIS A CA 1
ATOM 1009 C C . HIS A 1 121 ? 17.755 11.858 -16.391 1.00 46.59 121 HIS A C 1
ATOM 1011 O O . HIS A 1 121 ? 18.635 11.745 -15.538 1.00 46.59 121 HIS A O 1
ATOM 1017 N N . GLY A 1 122 ? 17.963 12.479 -17.556 1.00 42.06 122 GLY A N 1
ATOM 1018 C CA . GLY A 1 122 ? 19.069 13.401 -17.751 1.00 42.06 122 GLY A CA 1
ATOM 1019 C C . GLY A 1 122 ? 19.049 14.391 -16.595 1.00 42.06 122 GLY A C 1
ATOM 1020 O O . GLY A 1 122 ? 17.970 14.820 -16.186 1.00 42.06 122 GLY A O 1
ATOM 1021 N N . TYR A 1 123 ? 20.228 14.666 -16.036 1.00 38.84 123 TYR A N 1
ATOM 1022 C CA . TYR A 1 123 ? 20.443 15.645 -14.978 1.00 38.84 123 TYR A CA 1
ATOM 1023 C C . TYR A 1 123 ? 19.463 16.818 -15.102 1.00 38.84 123 TYR A C 1
ATOM 1025 O O . TYR A 1 123 ? 19.518 17.578 -16.071 1.00 38.84 123 TYR A O 1
ATOM 1033 N N . ARG A 1 124 ? 18.571 16.970 -14.118 1.00 40.25 124 ARG A N 1
ATOM 1034 C CA . ARG A 1 124 ? 17.988 18.279 -13.842 1.00 40.25 124 ARG A CA 1
ATOM 1035 C C . ARG A 1 124 ? 19.121 19.120 -13.255 1.00 40.25 124 ARG A C 1
ATOM 1037 O O . ARG A 1 124 ? 19.543 18.860 -12.130 1.00 40.25 124 ARG A O 1
ATOM 1044 N N . LEU A 1 125 ? 19.669 20.003 -14.093 1.00 35.97 125 LEU A N 1
ATOM 1045 C CA . LEU A 1 125 ? 20.467 21.159 -13.677 1.00 35.97 125 LEU A CA 1
ATOM 1046 C C . LEU A 1 125 ? 19.654 22.040 -12.724 1.00 35.97 125 LEU A C 1
ATOM 1048 O O . LEU A 1 125 ? 18.418 22.123 -12.930 1.00 35.97 125 LEU A O 1
#

Foldseek 3Di:
DFDFQLRLVVVLCVVDPADDDSQVLLQLLQVVLVVCLVVALVQFPVSVVDDDPTDGPPDDRRHTGPFHPVLSCLSSLSSQLVRCVVVVVVVSNVVSVVVSVVSVVVRRVVSPVVTHGPDDPDDPD